Protein AF-A0A944RMA3-F1 (afdb_monomer)

Structure (mmCIF, N/CA/C/O backbone):
data_AF-A0A944RMA3-F1
#
_entry.id   AF-A0A944RMA3-F1
#
loop_
_atom_site.group_PDB
_atom_site.id
_atom_site.type_symbol
_atom_site.label_atom_id
_atom_site.label_alt_id
_atom_site.label_comp_id
_atom_site.label_asym_id
_atom_site.label_entity_id
_atom_site.label_seq_id
_atom_site.pdbx_PDB_ins_code
_atom_site.Cartn_x
_atom_site.Cartn_y
_atom_site.Cartn_z
_atom_site.occupancy
_atom_site.B_iso_or_equiv
_atom_site.auth_seq_id
_atom_site.auth_comp_id
_atom_site.auth_asym_id
_atom_site.auth_atom_id
_atom_site.pdbx_PDB_model_num
ATOM 1 N N . MET A 1 1 ? 8.446 1.510 -31.182 1.00 38.62 1 MET A N 1
ATOM 2 C CA . MET A 1 1 ? 8.085 0.221 -30.555 1.00 38.62 1 MET A CA 1
ATOM 3 C C . MET A 1 1 ? 7.510 0.540 -29.184 1.00 38.62 1 MET A C 1
ATOM 5 O O . MET A 1 1 ? 8.201 1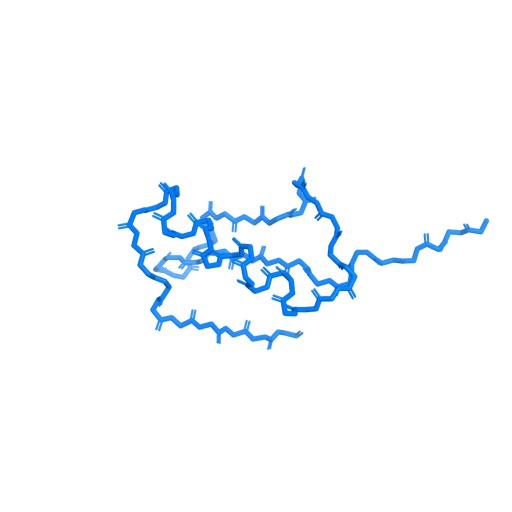.182 -28.408 1.00 38.62 1 MET A O 1
ATOM 9 N N . LYS A 1 2 ? 6.228 0.237 -28.931 1.00 45.38 2 LYS A N 1
ATOM 10 C CA . LYS A 1 2 ? 5.604 0.431 -27.611 1.00 45.38 2 LYS A CA 1
ATOM 11 C C . LYS A 1 2 ? 5.951 -0.779 -26.736 1.00 45.38 2 LYS A C 1
ATOM 13 O O . LYS A 1 2 ? 5.187 -1.733 -26.688 1.00 45.38 2 LYS A O 1
ATOM 18 N N . SER A 1 3 ? 7.124 -0.760 -26.119 1.00 43.94 3 SER A N 1
ATOM 19 C CA . SER A 1 3 ? 7.443 -1.613 -24.967 1.00 43.94 3 SER A CA 1
ATOM 20 C C . SER A 1 3 ? 6.840 -0.894 -23.753 1.00 43.94 3 SER A C 1
ATOM 22 O O . SER A 1 3 ? 7.106 0.288 -23.592 1.00 43.94 3 SER A O 1
ATOM 24 N N . GLY A 1 4 ? 5.949 -1.413 -22.920 1.00 44.88 4 GLY A N 1
ATOM 25 C CA . GLY A 1 4 ? 5.652 -2.786 -22.545 1.00 44.88 4 GLY A CA 1
ATOM 26 C C . GLY A 1 4 ? 5.570 -2.768 -21.017 1.00 44.88 4 GLY A C 1
ATOM 27 O O . GLY A 1 4 ? 6.609 -2.823 -20.390 1.00 44.88 4 GLY A O 1
ATOM 28 N N . HIS A 1 5 ? 4.351 -2.598 -20.488 1.00 49.78 5 HIS A N 1
ATOM 29 C CA . HIS A 1 5 ? 3.888 -2.912 -19.125 1.00 49.78 5 HIS A CA 1
ATOM 30 C C . HIS A 1 5 ? 4.684 -2.371 -17.918 1.00 49.78 5 HIS A C 1
ATOM 32 O O . HIS A 1 5 ? 5.766 -2.837 -17.608 1.00 49.78 5 HIS A O 1
ATOM 38 N N . ALA A 1 6 ? 4.056 -1.486 -17.135 1.00 54.16 6 ALA A N 1
ATOM 39 C CA . ALA A 1 6 ? 4.321 -1.449 -15.697 1.00 54.16 6 ALA A CA 1
ATOM 40 C C . ALA A 1 6 ? 3.866 -2.801 -15.118 1.00 54.16 6 ALA A C 1
ATOM 42 O O . ALA A 1 6 ? 2.682 -3.129 -15.223 1.00 54.16 6 ALA A O 1
ATOM 43 N N . SER A 1 7 ? 4.795 -3.610 -14.613 1.00 71.06 7 SER A N 1
ATOM 44 C CA . SER A 1 7 ? 4.570 -5.050 -14.426 1.00 71.06 7 SER A CA 1
ATOM 45 C C . SER A 1 7 ? 3.733 -5.381 -13.193 1.00 71.06 7 SER A C 1
ATOM 47 O O . SER A 1 7 ? 2.969 -6.340 -13.228 1.00 71.06 7 SER A O 1
ATOM 49 N N . HIS A 1 8 ? 3.826 -4.580 -12.126 1.00 83.50 8 HIS A N 1
ATOM 50 C CA . HIS A 1 8 ? 3.208 -4.917 -10.839 1.00 83.50 8 HIS A CA 1
ATOM 51 C C . HIS A 1 8 ? 2.665 -3.678 -10.104 1.00 83.50 8 HIS A C 1
ATOM 53 O O . HIS A 1 8 ? 3.305 -3.173 -9.186 1.00 83.50 8 HIS A O 1
ATOM 59 N N . PRO A 1 9 ? 1.504 -3.120 -10.495 1.00 87.69 9 PRO A N 1
ATOM 60 C CA . PRO A 1 9 ? 0.856 -2.086 -9.697 1.00 87.69 9 PRO A CA 1
ATOM 61 C C . PRO A 1 9 ? 0.274 -2.679 -8.406 1.00 87.69 9 PRO A C 1
ATOM 63 O O . PRO A 1 9 ? -0.194 -3.816 -8.393 1.00 87.69 9 PRO A O 1
ATOM 66 N N . TRP A 1 10 ? 0.232 -1.884 -7.338 1.00 90.62 10 TRP A N 1
ATOM 67 C CA . TRP A 1 10 ? -0.441 -2.243 -6.093 1.00 90.62 10 TRP A CA 1
ATOM 68 C C . TRP A 1 10 ? -1.634 -1.322 -5.840 1.00 90.62 10 TRP A C 1
ATOM 70 O O . TRP A 1 10 ? -1.693 -0.183 -6.315 1.00 90.62 10 TRP A O 1
ATOM 80 N N . SER A 1 11 ? -2.606 -1.820 -5.080 1.00 92.50 11 SER A N 1
ATOM 81 C CA . SER A 1 11 ? -3.727 -1.017 -4.601 1.00 92.50 11 SER A CA 1
ATOM 82 C C . SER A 1 11 ? -4.148 -1.428 -3.200 1.00 92.50 11 SER A C 1
ATOM 84 O O . SER A 1 11 ? -4.037 -2.591 -2.827 1.00 92.50 11 SER A O 1
ATOM 86 N N . VAL A 1 12 ? -4.624 -0.455 -2.431 1.00 91.56 12 VAL A N 1
ATOM 87 C CA . VAL A 1 12 ? -5.127 -0.644 -1.072 1.00 91.56 12 VAL A CA 1
ATOM 88 C C . VAL A 1 12 ? -6.642 -0.546 -1.109 1.00 91.56 12 VAL A C 1
ATOM 90 O O . VAL A 1 12 ? -7.201 0.382 -1.703 1.00 91.56 12 VAL A O 1
ATOM 93 N N . TRP A 1 13 ? -7.291 -1.510 -0.465 1.00 93.19 13 TRP A N 1
ATOM 94 C CA . TRP A 1 13 ? -8.739 -1.642 -0.408 1.00 93.19 13 TRP A CA 1
ATOM 95 C C . TRP A 1 13 ? -9.200 -1.628 1.043 1.00 93.19 13 TRP A C 1
ATOM 97 O O . TRP A 1 13 ? -8.576 -2.234 1.909 1.00 93.19 13 TRP A O 1
ATOM 107 N N . GLU A 1 14 ? -10.316 -0.961 1.297 1.00 91.50 14 GLU A N 1
ATOM 108 C CA . GLU A 1 14 ? -10.947 -0.891 2.606 1.00 91.50 14 GLU A CA 1
ATOM 109 C C . GLU A 1 14 ? -12.459 -1.048 2.435 1.00 91.50 14 GLU A C 1
ATOM 111 O O . GLU A 1 14 ? -13.077 -0.387 1.602 1.00 91.50 14 GLU A O 1
ATOM 116 N N . HIS A 1 15 ? -13.057 -1.986 3.176 1.00 92.12 15 HIS A N 1
ATOM 117 C CA . HIS A 1 15 ? -14.491 -2.300 3.101 1.00 92.12 15 HIS A CA 1
ATOM 118 C C . HIS A 1 15 ? -15.021 -2.547 1.671 1.00 92.12 15 HIS A C 1
ATOM 120 O O . HIS A 1 15 ? -16.149 -2.184 1.341 1.00 92.12 15 HIS A O 1
ATOM 126 N N . GLY A 1 16 ? -14.207 -3.177 0.815 1.00 91.06 16 GLY A N 1
ATOM 127 C CA . GLY A 1 16 ? -14.565 -3.490 -0.573 1.00 91.06 16 GLY A CA 1
ATOM 128 C C . GLY A 1 16 ? -14.431 -2.322 -1.555 1.00 91.06 16 GLY A C 1
ATOM 129 O O . GLY A 1 16 ? -14.744 -2.488 -2.732 1.00 91.06 16 GLY A O 1
ATOM 130 N N . ALA A 1 17 ? -13.941 -1.164 -1.109 1.00 93.38 17 ALA A N 1
ATOM 131 C CA . ALA A 1 17 ? -13.642 -0.019 -1.960 1.00 93.38 17 ALA A CA 1
ATOM 132 C C . ALA A 1 17 ? -12.128 0.188 -2.083 1.00 93.38 17 ALA A C 1
ATOM 134 O O . ALA A 1 17 ? -11.400 0.118 -1.095 1.00 93.38 17 ALA A O 1
ATOM 135 N N . GLN A 1 18 ? -11.647 0.478 -3.293 1.00 91.69 18 GLN A N 1
ATOM 136 C CA . GLN A 1 18 ? -10.261 0.890 -3.501 1.00 91.69 18 GLN A CA 1
ATOM 137 C C . GLN A 1 18 ? -10.070 2.309 -2.950 1.00 91.69 18 GLN A C 1
ATOM 139 O O . GLN A 1 18 ? -10.754 3.238 -3.379 1.00 91.69 18 GLN A O 1
ATOM 144 N N . VAL A 1 19 ? -9.134 2.476 -2.017 1.00 92.19 19 VAL A N 1
ATOM 145 C CA . VAL A 1 19 ? -8.831 3.776 -1.394 1.00 92.19 19 VAL A CA 1
ATOM 146 C C . VAL A 1 19 ? -7.558 4.406 -1.958 1.00 92.19 19 VAL A C 1
ATOM 148 O O . VAL A 1 19 ? -7.483 5.626 -2.067 1.00 92.19 19 VAL A O 1
ATOM 151 N N . HIS A 1 20 ? -6.578 3.593 -2.376 1.00 90.69 20 HIS A N 1
ATOM 152 C CA . HIS A 1 20 ? -5.320 4.060 -2.971 1.00 90.69 20 HIS A CA 1
ATOM 153 C C . HIS A 1 20 ? -4.762 3.077 -4.005 1.00 90.69 20 HIS A C 1
ATOM 155 O O . HIS A 1 20 ? -5.039 1.880 -3.943 1.00 90.69 20 HIS A O 1
ATOM 161 N N . ALA A 1 21 ? -3.952 3.574 -4.944 1.00 89.88 21 ALA A N 1
ATOM 162 C CA . ALA A 1 21 ? -3.261 2.751 -5.934 1.00 89.88 21 ALA A CA 1
ATOM 163 C C . ALA A 1 21 ? -1.974 3.409 -6.448 1.00 89.88 21 ALA A C 1
ATOM 165 O O . ALA A 1 21 ? -1.865 4.637 -6.478 1.00 89.88 21 ALA A O 1
ATOM 166 N N . SER A 1 22 ? -1.029 2.592 -6.917 1.00 87.56 22 SER A N 1
ATOM 167 C CA . SER A 1 22 ? 0.289 3.044 -7.377 1.00 87.56 22 SER A CA 1
ATOM 168 C C . SER A 1 22 ? 0.344 3.523 -8.830 1.00 87.56 22 SER A C 1
ATOM 170 O O . SER A 1 22 ? 1.375 4.042 -9.255 1.00 87.56 22 SER A O 1
ATOM 172 N N . HIS A 1 23 ? -0.757 3.413 -9.588 1.00 77.38 23 HIS A N 1
ATOM 173 C CA . HIS A 1 23 ? -0.813 3.663 -11.040 1.00 77.38 23 HIS A CA 1
ATOM 174 C C . HIS A 1 23 ? -0.289 5.040 -11.508 1.00 77.38 23 HIS A C 1
ATOM 176 O O . HIS A 1 23 ? -0.043 5.209 -12.700 1.00 77.38 23 HIS A O 1
ATOM 182 N N . GLY A 1 24 ? -0.121 6.018 -10.608 1.00 66.81 24 GLY A N 1
ATOM 183 C CA . GLY A 1 24 ? 0.440 7.342 -10.910 1.00 66.81 24 GLY A CA 1
ATOM 184 C C . GLY A 1 24 ? 1.741 7.698 -10.182 1.00 66.81 24 GLY A C 1
ATOM 185 O O . GLY A 1 24 ? 2.220 8.815 -10.353 1.00 66.81 24 GLY A O 1
ATOM 186 N N . VAL A 1 25 ? 2.292 6.802 -9.356 1.00 65.31 25 VAL A N 1
ATOM 187 C CA . VAL A 1 25 ? 3.408 7.108 -8.437 1.00 65.31 25 VAL A CA 1
ATOM 188 C C . VAL A 1 25 ? 4.710 6.424 -8.863 1.00 65.31 25 VAL A C 1
ATOM 190 O O . VAL A 1 25 ? 5.789 6.971 -8.650 1.00 65.31 25 VAL A O 1
ATOM 193 N N . GLY A 1 26 ? 4.626 5.280 -9.541 1.00 62.31 26 GLY A N 1
ATOM 194 C CA . GLY A 1 26 ? 5.797 4.572 -10.046 1.00 62.31 26 GLY A CA 1
ATOM 195 C C . GLY A 1 26 ? 5.423 3.298 -10.790 1.00 62.31 26 GLY A C 1
ATOM 196 O O . GLY A 1 26 ? 4.338 2.744 -10.611 1.00 62.31 26 GLY A O 1
ATOM 197 N N . THR A 1 27 ? 6.325 2.846 -11.654 1.00 73.75 27 THR A N 1
ATOM 198 C CA . THR A 1 27 ? 6.234 1.550 -12.326 1.00 73.75 27 THR A CA 1
ATOM 199 C C . THR A 1 27 ? 7.231 0.606 -11.670 1.00 73.75 27 THR A C 1
ATOM 201 O O . THR A 1 27 ? 8.419 0.919 -11.654 1.00 73.75 27 THR A O 1
ATOM 204 N N . TYR A 1 28 ? 6.755 -0.514 -11.126 1.00 83.50 28 TYR A N 1
ATOM 205 C CA . TYR A 1 28 ? 7.614 -1.546 -10.542 1.00 83.50 28 TYR A CA 1
ATOM 206 C C . TYR A 1 28 ? 7.856 -2.649 -11.569 1.00 83.50 28 TYR A C 1
ATOM 208 O O . TYR A 1 28 ? 6.902 -3.161 -12.169 1.00 83.50 28 TYR A O 1
ATOM 216 N N . ASP A 1 29 ? 9.124 -3.012 -11.735 1.00 83.88 29 ASP A N 1
ATOM 217 C CA . ASP A 1 29 ? 9.550 -4.146 -12.557 1.00 83.88 29 ASP A CA 1
ATOM 218 C C . ASP A 1 29 ? 9.522 -5.464 -11.766 1.00 83.88 29 ASP A C 1
ATOM 220 O O . ASP A 1 29 ? 9.461 -6.536 -12.365 1.00 83.88 29 ASP A O 1
ATOM 224 N N . ASP A 1 30 ? 9.507 -5.379 -10.432 1.00 85.38 30 ASP A N 1
ATOM 225 C CA . ASP A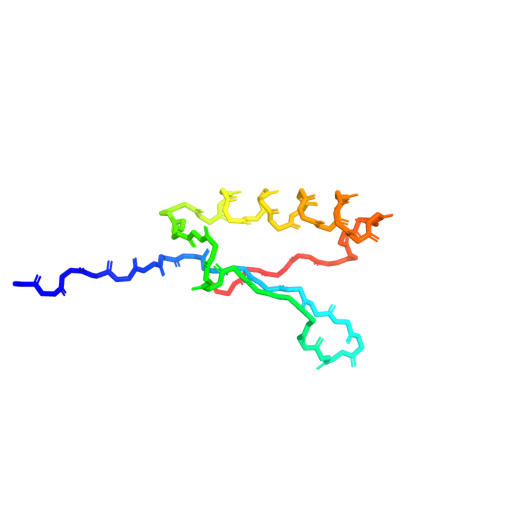 1 30 ? 9.528 -6.504 -9.500 1.00 85.38 30 ASP A CA 1
ATOM 226 C C . ASP A 1 30 ? 8.285 -6.478 -8.572 1.00 85.38 30 ASP A C 1
ATOM 228 O O . ASP A 1 30 ? 7.954 -5.432 -7.997 1.00 85.38 30 ASP A O 1
ATOM 232 N N . PRO A 1 31 ? 7.564 -7.605 -8.415 1.00 86.56 31 PRO A N 1
ATOM 233 C CA . PRO A 1 31 ? 6.368 -7.676 -7.576 1.00 86.56 31 PRO A CA 1
ATOM 234 C C . PRO A 1 31 ? 6.660 -7.551 -6.075 1.00 86.56 31 PRO A C 1
ATOM 236 O O . PRO A 1 31 ? 5.818 -7.046 -5.333 1.00 86.56 31 PRO A O 1
ATOM 239 N N . ASP A 1 32 ? 7.831 -7.983 -5.608 1.00 90.38 32 ASP A N 1
ATOM 240 C CA . ASP A 1 32 ? 8.239 -7.828 -4.214 1.00 90.38 32 ASP A CA 1
ATOM 241 C C . ASP A 1 32 ? 8.556 -6.360 -3.901 1.00 90.38 32 ASP A C 1
ATOM 243 O O . ASP A 1 32 ? 8.312 -5.903 -2.784 1.00 90.38 32 ASP A O 1
ATOM 247 N N . GLU A 1 33 ? 9.080 -5.596 -4.864 1.00 90.06 33 GLU A N 1
ATOM 248 C CA . GLU A 1 33 ? 9.236 -4.145 -4.708 1.00 90.06 33 GLU A CA 1
ATOM 249 C C . GLU A 1 33 ? 7.884 -3.440 -4.604 1.00 90.06 33 GLU A C 1
ATOM 251 O O . GLU A 1 33 ? 7.698 -2.612 -3.709 1.00 90.06 33 GLU A O 1
ATOM 256 N N . ALA A 1 34 ? 6.925 -3.816 -5.456 1.00 89.69 34 ALA A N 1
ATOM 257 C CA . ALA A 1 34 ? 5.564 -3.295 -5.393 1.00 89.69 34 ALA A CA 1
ATOM 258 C C . ALA A 1 34 ? 4.892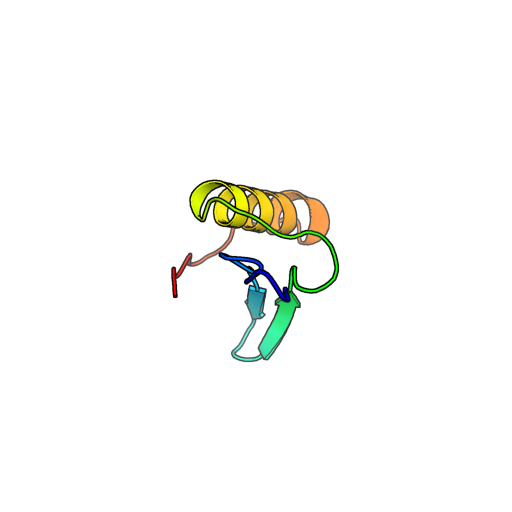 -3.608 -4.046 1.00 89.69 34 ALA A C 1
ATOM 260 O O . ALA A 1 34 ? 4.282 -2.732 -3.435 1.00 89.69 34 ALA A O 1
ATOM 261 N N . GLU A 1 35 ? 5.037 -4.838 -3.548 1.00 91.81 35 GLU A N 1
ATOM 262 C CA . GLU A 1 35 ? 4.497 -5.239 -2.248 1.00 91.81 35 GLU A CA 1
ATOM 263 C C . GLU A 1 35 ? 5.136 -4.456 -1.097 1.00 91.81 35 GLU A C 1
ATOM 265 O O . GLU A 1 35 ? 4.426 -3.929 -0.238 1.00 91.81 35 GLU A O 1
ATOM 270 N N . ARG A 1 36 ? 6.470 -4.333 -1.079 1.00 92.56 36 ARG A N 1
ATOM 271 C CA . ARG A 1 36 ? 7.169 -3.561 -0.041 1.00 92.56 36 ARG A CA 1
ATOM 272 C C . ARG A 1 36 ? 6.700 -2.115 -0.021 1.00 92.56 36 ARG A C 1
ATOM 274 O O . ARG A 1 36 ? 6.472 -1.580 1.061 1.00 92.56 36 ARG A O 1
ATOM 281 N N . ASP A 1 37 ? 6.541 -1.497 -1.185 1.00 91.94 37 ASP A N 1
ATOM 282 C CA . ASP A 1 37 ? 6.055 -0.125 -1.272 1.00 91.94 37 ASP A CA 1
ATOM 283 C C . ASP A 1 37 ? 4.604 0.005 -0.787 1.00 91.94 37 ASP A C 1
ATOM 285 O O . ASP A 1 37 ? 4.311 0.899 0.006 1.00 91.94 37 ASP A O 1
ATOM 289 N N . ALA A 1 38 ? 3.721 -0.940 -1.130 1.00 91.19 38 ALA A N 1
ATOM 290 C CA . ALA A 1 38 ? 2.355 -0.985 -0.602 1.00 91.19 38 ALA A CA 1
ATOM 291 C C . ALA A 1 38 ? 2.329 -1.085 0.937 1.00 91.19 38 ALA A C 1
ATOM 293 O O . ALA A 1 38 ? 1.587 -0.362 1.606 1.00 91.19 38 ALA A O 1
ATOM 294 N N . VAL A 1 39 ? 3.177 -1.942 1.521 1.00 93.81 39 VAL A N 1
ATOM 295 C CA . VAL A 1 39 ? 3.316 -2.087 2.981 1.00 93.81 39 VAL A CA 1
ATOM 296 C C . VAL A 1 39 ? 3.833 -0.793 3.606 1.00 93.81 39 VAL A C 1
ATOM 298 O O . VAL A 1 39 ? 3.293 -0.325 4.613 1.00 93.81 39 VAL A O 1
ATOM 301 N N . VAL A 1 40 ? 4.866 -0.188 3.013 1.00 93.69 40 VAL A N 1
ATOM 302 C CA . VAL A 1 40 ? 5.412 1.096 3.466 1.00 93.69 40 VAL A CA 1
ATOM 303 C C . VAL A 1 40 ? 4.342 2.178 3.397 1.00 93.69 40 VAL A C 1
ATOM 305 O O . VAL A 1 40 ? 4.194 2.931 4.360 1.00 93.69 40 VAL A O 1
ATOM 308 N N . PHE A 1 41 ? 3.550 2.238 2.328 1.00 91.69 41 PHE A N 1
ATOM 309 C CA . PHE A 1 41 ? 2.446 3.180 2.194 1.00 91.69 41 PHE A CA 1
ATOM 310 C C . PHE A 1 41 ? 1.416 2.997 3.315 1.00 91.69 41 PHE A C 1
ATOM 312 O O . PHE A 1 41 ? 1.095 3.962 4.008 1.00 91.69 41 PHE A O 1
ATOM 319 N N . CYS A 1 42 ? 0.954 1.771 3.577 1.00 92.75 42 CYS A N 1
ATOM 320 C CA . CYS A 1 42 ? 0.020 1.499 4.674 1.00 92.75 42 CYS A CA 1
ATOM 321 C C . CYS A 1 42 ? 0.577 1.963 6.032 1.00 92.75 42 CYS A C 1
ATOM 323 O O . CYS A 1 42 ? -0.088 2.700 6.766 1.00 92.75 42 CYS A O 1
ATOM 325 N N . ARG A 1 43 ? 1.837 1.636 6.338 1.00 94.88 43 ARG A N 1
ATOM 326 C CA . ARG A 1 43 ? 2.479 2.019 7.607 1.00 94.88 43 ARG A CA 1
ATOM 327 C C . ARG A 1 43 ? 2.676 3.521 7.743 1.00 94.88 43 ARG A C 1
ATOM 329 O O . ARG A 1 43 ? 2.489 4.092 8.817 1.00 94.88 43 ARG A O 1
ATOM 336 N N . THR A 1 44 ? 3.103 4.176 6.669 1.00 94.06 44 THR A N 1
ATOM 337 C CA . THR A 1 44 ? 3.530 5.578 6.714 1.00 94.06 4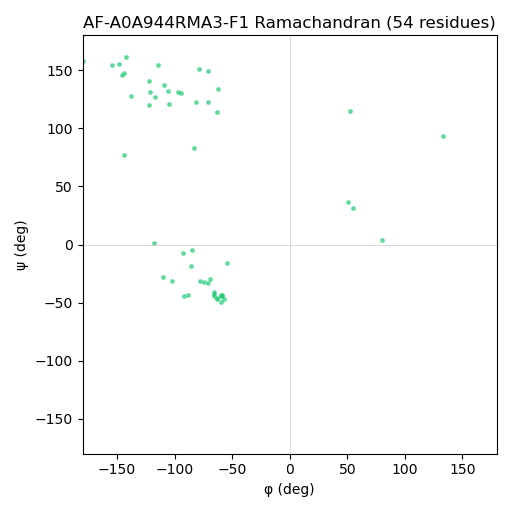4 THR A CA 1
ATOM 338 C C . THR A 1 44 ? 2.373 6.542 6.501 1.00 94.06 44 THR A C 1
ATOM 340 O O . THR A 1 44 ? 2.272 7.511 7.258 1.00 94.06 44 THR A O 1
ATOM 343 N N . MET A 1 45 ? 1.495 6.266 5.538 1.00 91.25 45 MET A N 1
ATOM 344 C CA . MET A 1 45 ? 0.380 7.132 5.153 1.00 91.25 45 MET A CA 1
ATOM 345 C C . MET A 1 45 ? -0.892 6.791 5.922 1.00 91.25 45 MET A C 1
ATOM 347 O O . MET A 1 45 ? -1.535 7.695 6.447 1.00 91.25 45 MET A O 1
ATOM 351 N N . LEU A 1 46 ? -1.219 5.501 6.053 1.00 90.38 46 LEU A N 1
ATOM 352 C CA . LEU A 1 46 ? -2.438 5.054 6.743 1.00 90.38 46 LEU A CA 1
ATOM 353 C C . LEU A 1 46 ? -2.215 4.748 8.233 1.00 90.38 46 LEU A C 1
ATOM 355 O O . LEU A 1 46 ? -3.178 4.510 8.956 1.00 90.38 46 LEU A O 1
ATOM 359 N N . LYS A 1 47 ? -0.957 4.772 8.704 1.00 94.00 47 LYS A N 1
ATOM 360 C CA . LYS A 1 47 ? -0.560 4.485 10.097 1.00 94.00 47 LYS A CA 1
ATOM 361 C C . LYS A 1 47 ? -1.049 3.120 10.608 1.00 94.00 47 LYS A C 1
ATOM 363 O O . LYS A 1 47 ? -1.297 2.966 11.802 1.00 94.00 47 LYS A O 1
ATOM 368 N N . ARG A 1 48 ? -1.159 2.130 9.715 1.00 91.19 48 ARG A N 1
ATOM 369 C CA . ARG A 1 48 ? -1.600 0.756 10.015 1.00 91.19 48 ARG A CA 1
ATOM 370 C C . ARG A 1 48 ? -0.828 -0.276 9.197 1.00 91.19 48 ARG A C 1
ATOM 372 O O . ARG A 1 48 ? -0.253 0.052 8.163 1.00 91.19 48 ARG A O 1
ATOM 379 N N . GLU A 1 49 ? -0.852 -1.526 9.643 1.00 91.44 49 GLU A N 1
ATOM 380 C CA . GLU A 1 49 ? -0.417 -2.658 8.820 1.00 91.44 49 GLU A CA 1
ATOM 381 C C . GLU A 1 49 ? -1.519 -3.045 7.816 1.00 91.44 49 GLU A C 1
ATOM 383 O O . GLU A 1 49 ? -2.703 -2.843 8.110 1.00 91.44 49 GLU A O 1
ATOM 388 N N . PRO A 1 50 ? -1.168 -3.596 6.640 1.00 90.62 50 PRO A N 1
ATOM 389 C CA . PRO A 1 50 ? -2.128 -4.305 5.802 1.00 90.62 50 PRO A CA 1
ATOM 390 C C . PRO A 1 50 ? -2.666 -5.536 6.540 1.00 90.62 50 PRO A C 1
ATOM 392 O O . PRO A 1 50 ? -1.886 -6.310 7.092 1.00 90.62 50 PRO A O 1
ATOM 395 N N . ASP A 1 51 ? -3.983 -5.737 6.516 1.00 92.31 51 ASP A N 1
ATOM 396 C CA . ASP A 1 51 ? -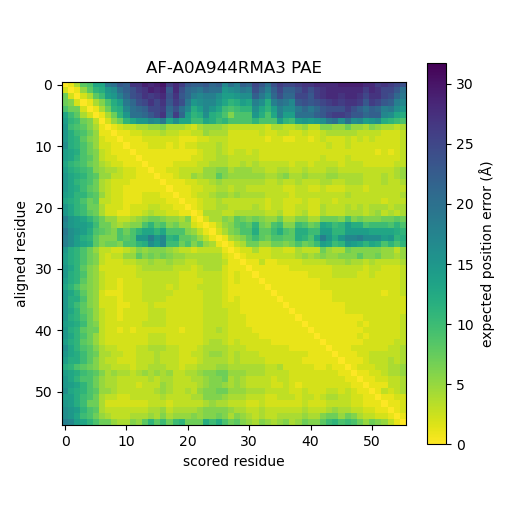4.606 -6.929 7.110 1.00 92.31 51 ASP A CA 1
ATOM 397 C C . ASP A 1 51 ? -4.384 -8.180 6.242 1.00 92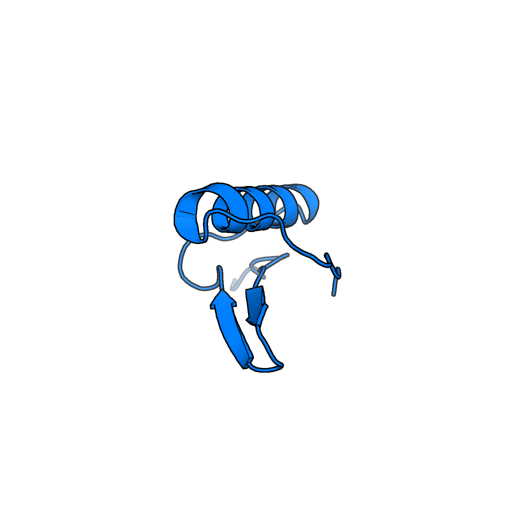.31 51 ASP A C 1
ATOM 399 O O . ASP A 1 51 ? -4.240 -9.288 6.753 1.00 92.31 51 ASP A O 1
ATOM 403 N N . GLU A 1 52 ? -4.326 -7.992 4.922 1.00 92.50 52 GLU A N 1
ATOM 404 C CA . GLU A 1 52 ? -4.076 -9.033 3.930 1.00 92.50 52 GLU A CA 1
ATOM 405 C C . GLU A 1 52 ? -3.274 -8.451 2.758 1.00 92.50 52 GLU A C 1
ATOM 407 O O . GLU A 1 52 ? -3.455 -7.291 2.379 1.00 92.50 52 GLU A O 1
ATOM 412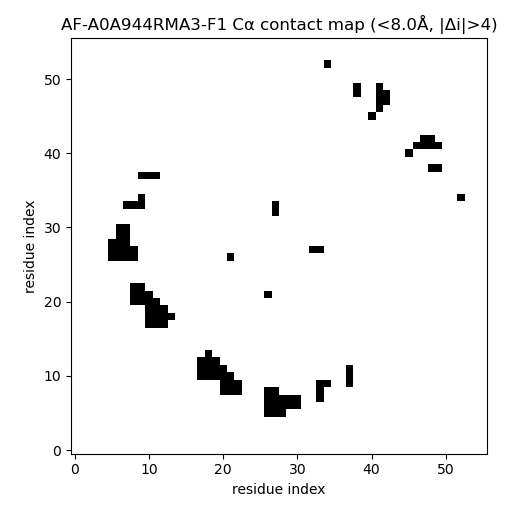 N N . ILE A 1 53 ? -2.395 -9.266 2.172 1.00 90.69 53 ILE A N 1
ATOM 413 C CA . ILE A 1 53 ? -1.679 -8.954 0.935 1.00 90.69 53 ILE A CA 1
ATOM 414 C C . ILE A 1 53 ? -2.003 -10.049 -0.078 1.00 90.69 53 ILE A C 1
ATOM 416 O O . ILE A 1 53 ? -1.704 -11.220 0.146 1.00 90.69 53 ILE A O 1
ATOM 420 N N . SER A 1 54 ? -2.590 -9.647 -1.203 1.00 88.31 54 SER A N 1
ATOM 421 C CA . SER A 1 54 ? -2.951 -10.529 -2.311 1.00 88.31 54 SER A CA 1
ATOM 422 C C . SER A 1 54 ? -2.171 -10.132 -3.568 1.00 88.31 54 SER A C 1
ATOM 424 O O . SER A 1 54 ? -2.198 -8.970 -3.974 1.00 88.31 54 SER A O 1
ATOM 426 N N . ARG A 1 55 ? -1.475 -11.096 -4.187 1.00 82.44 55 ARG A N 1
ATOM 427 C CA . ARG A 1 55 ? -0.760 -10.918 -5.464 1.00 82.44 55 ARG A CA 1
ATOM 428 C C . ARG A 1 55 ? -1.668 -11.355 -6.619 1.00 82.44 55 ARG A C 1
ATOM 430 O O . ARG A 1 55 ?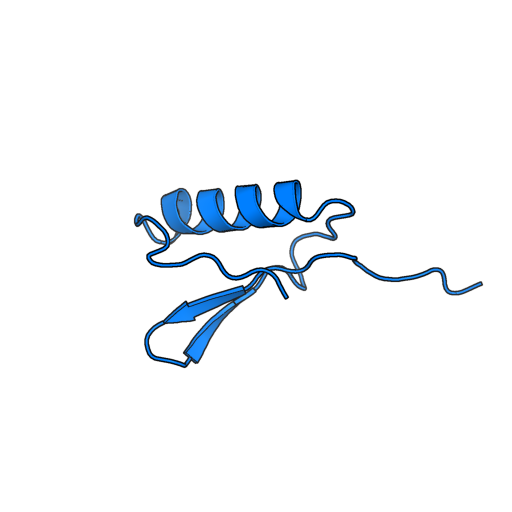 -2.249 -12.437 -6.544 1.00 82.44 55 ARG A O 1
ATOM 437 N N . LEU A 1 56 ? -1.800 -10.508 -7.643 1.00 72.00 56 LEU A N 1
ATOM 438 C CA . LEU A 1 56 ? -2.648 -10.725 -8.827 1.00 72.00 56 LEU A CA 1
ATOM 439 C C . LEU A 1 56 ? -1.832 -11.155 -10.049 1.00 72.00 56 LEU A C 1
ATOM 441 O O . LEU A 1 56 ? -0.677 -10.688 -10.172 1.00 72.00 56 LEU A O 1
#

Nearest PDB structures (foldseek):
  6fdm-assembly1_A  TM=5.617E-01  e=9.075E+00  Homo sapiens

Sequence (56 aa):
MKSGHASHPWSVWEHGAQVHASHGVGTYDDPDEAERDAVVFCRTMLKREPDEISRL

Solvent-accessible surface area (backbone atoms only — not comparable to full-atom values): 3703 Å² total; per-residue (Å²): 131,91,82,76,74,70,67,27,75,44,68,45,70,55,97,90,38,81,78,49,64,33,88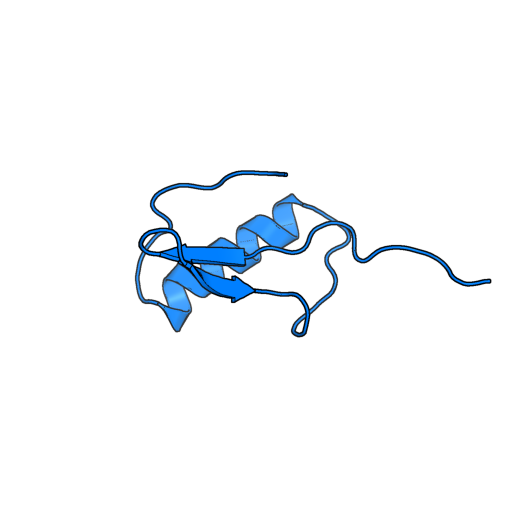,84,78,62,72,28,88,42,59,68,58,25,48,52,50,50,49,50,44,29,44,71,75,67,69,37,79,72,93,74,88,84,89,131

pLDDT: mean 83.17, std 14.94, range [38.62, 94.88]

Foldseek 3Di:
DDDDDLDEKDFDDDPNHTPDICPPPDRDPDNVVNVVVVQVCCCPVVVDGDPDDDGD

Secondary structure (DSSP, 8-state):
----------EEEETTEEEEESTTT---SSHHHHHHHHHHHHHHHSSS--S-----

Radius of gyration: 11.96 Å; Cα contacts (8 Å, |Δi|>4): 54; chains: 1; bounding box: 24×18×41 Å

Mean predicted aligned error: 5.8 Å